Protein AF-A0A813A3A1-F1 (afdb_monomer_lite)

pLDDT: mean 85.81, std 16.16, range [47.09, 98.06]

Radius of gyration: 21.19 Å; chains: 1; bounding box: 34×48×61 Å

Structure (mmCIF, N/CA/C/O backbone):
data_AF-A0A813A3A1-F1
#
_entry.id   AF-A0A813A3A1-F1
#
loop_
_atom_site.group_PDB
_atom_site.id
_atom_site.type_symbol
_atom_site.label_atom_id
_atom_site.label_alt_id
_atom_site.label_comp_id
_atom_site.label_asym_id
_atom_site.label_entity_id
_atom_site.label_seq_id
_atom_site.pdbx_PDB_ins_code
_atom_site.Cartn_x
_atom_site.Cartn_y
_atom_site.Cartn_z
_atom_site.occupancy
_atom_site.B_iso_or_equiv
_atom_site.auth_seq_id
_atom_site.auth_comp_id
_atom_site.auth_asym_id
_atom_site.auth_atom_id
_atom_site.pdbx_PDB_model_num
ATOM 1 N N . MET A 1 1 ? -6.107 35.444 -30.330 1.00 49.88 1 MET A N 1
ATOM 2 C CA . MET A 1 1 ? -5.373 34.541 -29.421 1.00 49.88 1 MET A CA 1
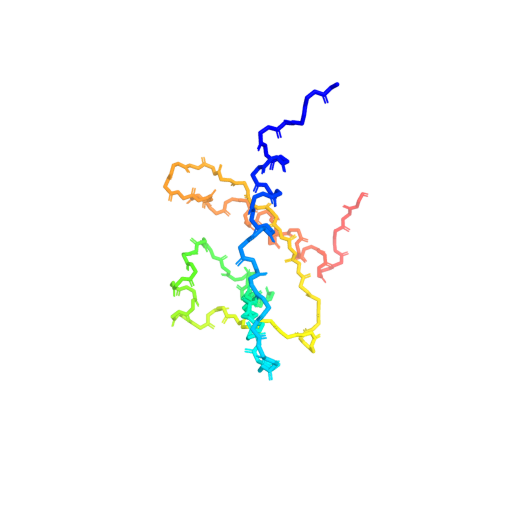ATOM 3 C C . MET A 1 1 ? -5.001 33.313 -30.220 1.00 49.88 1 MET A C 1
ATOM 5 O O . MET A 1 1 ? -5.888 32.550 -30.584 1.00 49.88 1 MET A O 1
ATOM 9 N N . ASP A 1 2 ? -3.729 33.188 -30.587 1.00 56.69 2 ASP A N 1
ATOM 10 C CA . ASP A 1 2 ? -3.245 32.042 -31.353 1.00 56.69 2 ASP A CA 1
ATOM 11 C C . ASP A 1 2 ? -3.353 30.757 -30.529 1.00 56.69 2 ASP A C 1
ATOM 13 O O . ASP A 1 2 ? -3.034 30.733 -29.341 1.00 56.69 2 ASP A O 1
ATOM 17 N N . SER A 1 3 ? -3.843 29.686 -31.156 1.00 62.81 3 SER A N 1
ATOM 18 C CA . SER A 1 3 ? -3.982 28.377 -30.520 1.00 62.81 3 SER A CA 1
ATOM 19 C C . SER A 1 3 ? -2.624 27.862 -30.039 1.00 62.81 3 SER A C 1
ATOM 21 O O . SER A 1 3 ? -1.687 27.725 -30.831 1.00 62.81 3 SER A O 1
ATOM 23 N N . VAL A 1 4 ? -2.526 27.572 -28.738 1.00 81.12 4 VAL A N 1
ATOM 24 C CA . VAL A 1 4 ? -1.315 27.031 -28.105 1.00 81.12 4 VAL A CA 1
ATOM 25 C C . VAL A 1 4 ? -0.850 25.745 -28.806 1.00 81.12 4 VAL A C 1
ATOM 27 O O . VAL A 1 4 ? -1.691 24.970 -29.280 1.00 81.12 4 VAL A O 1
ATOM 30 N N . PRO A 1 5 ? 0.470 25.477 -28.857 1.00 78.25 5 PRO A N 1
ATOM 31 C CA . PRO A 1 5 ? 1.050 24.361 -29.614 1.00 78.25 5 PRO A CA 1
ATOM 32 C C . PRO A 1 5 ? 0.387 23.002 -29.346 1.00 78.25 5 PRO A C 1
ATOM 34 O O . PRO A 1 5 ? 0.192 22.207 -30.263 1.00 78.25 5 PRO A O 1
ATOM 37 N N . LEU A 1 6 ? -0.047 22.779 -28.105 1.00 65.88 6 LEU A N 1
ATOM 38 C CA . LEU A 1 6 ? -0.701 21.550 -27.656 1.00 65.88 6 LEU A CA 1
ATOM 39 C C . LEU A 1 6 ? -2.085 21.337 -28.295 1.00 65.88 6 LEU A C 1
ATOM 41 O O . LEU A 1 6 ? -2.429 20.223 -28.683 1.00 65.88 6 LEU A O 1
ATOM 45 N N . VAL A 1 7 ? -2.852 22.412 -28.496 1.00 80.50 7 VAL A N 1
ATOM 46 C CA . VAL A 1 7 ? -4.153 22.364 -29.188 1.00 80.50 7 VAL A CA 1
ATOM 47 C C . VAL A 1 7 ? -3.960 22.064 -30.675 1.00 80.50 7 VAL A C 1
ATOM 49 O O . VAL A 1 7 ? -4.738 21.312 -31.262 1.00 80.50 7 VAL A O 1
ATOM 52 N N . ARG A 1 8 ? -2.896 22.599 -31.287 1.00 79.75 8 ARG A N 1
ATOM 53 C CA . ARG A 1 8 ? -2.551 22.308 -32.688 1.00 79.75 8 ARG A CA 1
ATOM 54 C C . ARG A 1 8 ? -2.130 20.852 -32.876 1.00 79.75 8 ARG A C 1
ATOM 56 O O . ARG A 1 8 ? -2.555 20.229 -33.845 1.00 79.75 8 ARG A O 1
ATOM 63 N N . PHE A 1 9 ? -1.358 20.308 -31.937 1.00 77.19 9 PHE A N 1
ATOM 64 C CA . PHE A 1 9 ? -0.952 18.904 -31.948 1.00 77.19 9 PHE A CA 1
ATOM 65 C C . PHE A 1 9 ? -2.149 17.959 -31.756 1.00 77.19 9 PHE A C 1
ATOM 67 O O . PHE A 1 9 ? -2.351 17.045 -32.547 1.00 77.19 9 PHE A O 1
ATOM 74 N N . ALA A 1 10 ? -3.035 18.227 -30.792 1.00 75.88 10 ALA A N 1
ATOM 75 C CA . ALA A 1 10 ? -4.251 17.428 -30.612 1.00 75.88 10 ALA A CA 1
ATOM 76 C C . ALA A 1 10 ? -5.174 17.455 -31.850 1.00 75.88 10 ALA A C 1
ATOM 78 O O . ALA A 1 10 ? -5.829 16.462 -32.172 1.00 75.88 10 ALA A O 1
ATOM 79 N N . ALA A 1 11 ? -5.218 18.581 -32.570 1.00 77.12 11 ALA A N 1
ATOM 80 C CA . ALA A 1 11 ? -5.985 18.712 -33.805 1.00 77.12 11 ALA A CA 1
ATOM 81 C C . ALA A 1 11 ? -5.353 17.970 -34.998 1.00 77.12 11 ALA A C 1
ATOM 83 O O . ALA A 1 11 ? -6.091 17.491 -35.862 1.00 77.12 11 ALA A O 1
ATOM 84 N N . SER A 1 12 ? -4.021 17.845 -35.061 1.00 79.06 12 SER A N 1
ATOM 85 C CA . SER A 1 12 ? -3.357 17.100 -36.140 1.00 79.06 12 SER A CA 1
ATOM 86 C C . SER A 1 12 ? -3.589 15.591 -36.030 1.00 79.06 12 SER A C 1
ATOM 88 O O . SER A 1 12 ? -3.755 14.935 -37.056 1.00 79.06 12 SER A O 1
ATOM 90 N N . LEU A 1 13 ? -3.722 15.055 -34.811 1.00 72.62 13 LEU A N 1
ATOM 91 C CA . LEU A 1 13 ? -4.012 13.634 -34.573 1.00 72.62 13 LEU A CA 1
ATOM 92 C C . LEU A 1 13 ? -5.376 13.189 -35.129 1.00 72.62 13 LEU A C 1
ATOM 94 O O . LEU A 1 13 ? -5.526 12.045 -35.545 1.00 72.62 13 LEU A O 1
ATOM 98 N N . ARG A 1 14 ? -6.365 14.093 -35.210 1.00 65.75 14 ARG A N 1
ATOM 99 C CA . ARG A 1 14 ? -7.701 13.778 -35.758 1.00 65.75 14 ARG A CA 1
ATOM 100 C C . ARG A 1 14 ? -7.734 13.669 -37.285 1.00 65.75 14 ARG A C 1
ATOM 102 O O . ARG A 1 14 ? -8.690 13.131 -37.829 1.00 65.75 14 ARG A O 1
ATOM 109 N N . LYS A 1 15 ? -6.728 14.197 -37.993 1.00 58.72 15 LYS A N 1
ATOM 110 C CA . LYS A 1 15 ? -6.712 14.235 -39.468 1.00 58.72 15 LYS A CA 1
ATOM 111 C C . LYS A 1 15 ? -6.222 12.942 -40.126 1.00 58.72 15 LYS A C 1
ATOM 113 O O . LYS A 1 15 ? -6.370 12.811 -41.336 1.00 58.72 15 LYS A O 1
ATOM 118 N N . HIS A 1 16 ? -5.683 11.993 -39.360 1.00 54.03 16 HIS A N 1
ATOM 119 C CA . HIS A 1 16 ? -5.205 10.704 -39.880 1.00 54.03 16 HIS A CA 1
ATOM 120 C C . HIS A 1 16 ? -6.206 9.547 -39.737 1.00 54.03 16 HIS A C 1
ATOM 122 O O . HIS A 1 16 ? -5.875 8.407 -40.050 1.00 54.03 16 HIS A O 1
ATOM 128 N N . SER A 1 17 ? -7.445 9.818 -39.328 1.00 53.56 17 SER A N 1
ATOM 129 C CA . SER A 1 17 ? -8.516 8.818 -39.295 1.00 53.56 17 SER A CA 1
ATOM 130 C C . SER A 1 17 ? -9.179 8.714 -40.676 1.00 53.56 17 SER A C 1
ATOM 132 O O . SER A 1 17 ? -10.176 9.382 -40.945 1.00 53.56 17 SER A O 1
ATOM 134 N N . SER A 1 18 ? -8.615 7.929 -41.597 1.00 53.84 18 SER A N 1
ATOM 135 C CA . SER A 1 18 ? -9.326 7.561 -42.833 1.00 53.84 18 SER A CA 1
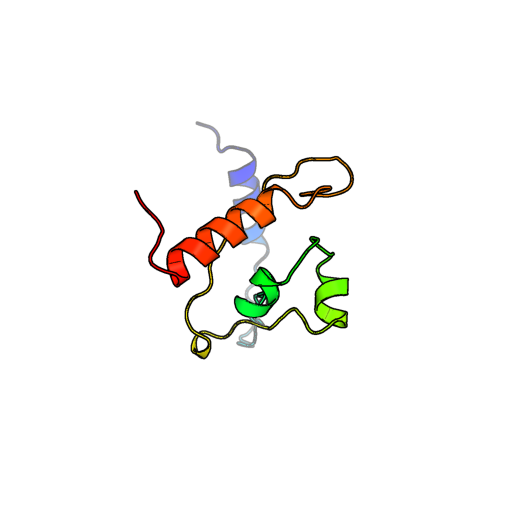ATOM 136 C C . SER A 1 18 ? -10.557 6.693 -42.510 1.00 53.84 18 SER A C 1
ATOM 138 O O . SER A 1 18 ? -10.523 5.945 -41.531 1.00 53.84 18 SER A O 1
ATOM 140 N N . PRO A 1 19 ? -11.646 6.763 -43.303 1.00 54.69 19 PRO A N 1
ATOM 141 C CA . PRO A 1 19 ? -12.834 5.950 -43.079 1.00 54.69 19 PRO A CA 1
ATOM 142 C C . PRO A 1 19 ? -12.580 4.542 -43.622 1.00 54.69 19 PRO A C 1
ATOM 144 O O . PRO A 1 19 ? -12.701 4.293 -44.821 1.00 54.69 19 PRO A O 1
ATOM 147 N N . THR A 1 20 ? -12.194 3.626 -42.742 1.00 48.28 20 THR A N 1
ATOM 148 C CA . THR A 1 20 ? -12.069 2.207 -43.074 1.00 48.28 20 THR A CA 1
ATOM 149 C C . THR A 1 20 ? -13.380 1.503 -42.738 1.00 48.28 20 THR A C 1
ATOM 151 O O . THR A 1 20 ? -13.941 1.697 -41.661 1.00 48.28 20 THR A O 1
ATOM 154 N N . THR A 1 21 ? -13.870 0.724 -43.701 1.00 47.09 21 THR A N 1
ATOM 155 C CA . THR A 1 21 ? -14.980 -0.231 -43.631 1.00 47.09 21 THR A CA 1
ATOM 156 C C . THR A 1 21 ? -15.120 -0.869 -42.250 1.00 47.09 21 THR A C 1
ATOM 158 O O . THR A 1 21 ? -14.136 -1.316 -41.670 1.00 47.09 21 THR A O 1
ATOM 161 N N . SER A 1 22 ? -16.354 -0.900 -41.748 1.00 52.84 22 SER A N 1
ATOM 162 C CA . SER A 1 22 ? -16.753 -1.381 -40.426 1.00 52.84 22 SER A CA 1
ATOM 163 C C . SER A 1 22 ? -16.284 -2.810 -40.134 1.00 52.84 22 SER A C 1
ATOM 165 O O . SER A 1 22 ? -17.003 -3.770 -40.406 1.00 52.84 22 SER A O 1
ATOM 167 N N . ASP A 1 23 ? -15.113 -2.933 -39.524 1.00 48.88 23 ASP A N 1
ATOM 168 C CA . ASP A 1 23 ? -14.845 -3.979 -38.551 1.00 48.88 23 ASP A CA 1
ATOM 169 C C . ASP A 1 23 ? -14.964 -3.329 -37.167 1.00 48.88 23 ASP A C 1
ATOM 171 O O . ASP A 1 23 ? -14.161 -2.477 -36.785 1.00 48.88 23 ASP A O 1
ATOM 175 N N . ASN A 1 24 ? -16.044 -3.637 -36.448 1.00 50.59 24 ASN A N 1
ATOM 176 C CA . ASN A 1 24 ? -16.378 -3.011 -35.163 1.00 50.59 24 ASN A CA 1
ATOM 177 C C . ASN A 1 24 ? -15.507 -3.540 -34.003 1.00 50.59 24 ASN A C 1
ATOM 179 O O . ASN A 1 24 ? -15.844 -3.349 -32.838 1.00 50.59 24 ASN A O 1
ATOM 183 N N . SER A 1 25 ? -14.385 -4.200 -34.297 1.00 53.59 25 SER A N 1
ATOM 184 C CA . SER A 1 25 ? -13.376 -4.597 -33.318 1.00 53.59 25 SER A CA 1
ATOM 185 C C . SER A 1 25 ? -12.193 -3.626 -33.310 1.00 53.59 25 SER A C 1
ATOM 187 O O . SER A 1 25 ? -11.033 -4.043 -33.352 1.00 53.59 25 SER A O 1
ATOM 189 N N . LEU A 1 26 ? -12.457 -2.316 -33.223 1.00 54.25 26 LEU A N 1
ATOM 190 C CA . LEU A 1 26 ? -11.464 -1.396 -32.664 1.00 54.25 26 LEU A CA 1
ATOM 191 C C . LEU A 1 26 ? -11.266 -1.828 -31.210 1.00 54.25 26 LEU A C 1
ATOM 193 O O . LEU A 1 26 ? -11.998 -1.388 -30.326 1.00 54.25 26 LEU A O 1
ATOM 197 N N . GLY A 1 27 ? -10.360 -2.788 -31.011 1.00 52.00 27 GLY A N 1
ATOM 198 C CA . GLY A 1 27 ? -10.084 -3.423 -29.737 1.00 52.00 27 GLY A CA 1
ATOM 199 C C . GLY A 1 27 ? -9.879 -2.340 -28.699 1.00 52.00 27 GLY A C 1
ATOM 200 O O . GLY A 1 27 ? -8.901 -1.597 -28.748 1.00 52.00 27 GLY A O 1
ATOM 201 N N . HIS A 1 28 ? -10.850 -2.205 -27.801 1.00 56.78 28 HIS A N 1
ATOM 202 C CA . HIS A 1 28 ? -10.699 -1.380 -26.623 1.00 56.78 28 HIS A CA 1
ATOM 203 C C . HIS A 1 28 ? -9.628 -2.089 -25.800 1.00 56.78 28 HIS A C 1
ATOM 205 O O . HIS A 1 28 ? -9.923 -3.051 -25.097 1.00 56.78 28 HIS A O 1
ATOM 211 N N . THR A 1 29 ? -8.363 -1.707 -25.979 1.00 56.12 29 THR A N 1
ATOM 212 C CA . THR A 1 29 ? -7.279 -2.220 -25.146 1.00 56.12 29 THR A CA 1
ATOM 213 C C . THR A 1 29 ? -7.513 -1.657 -23.755 1.00 56.12 29 THR A C 1
ATOM 215 O O . THR A 1 29 ? -7.117 -0.536 -23.441 1.00 56.12 29 THR A O 1
ATOM 218 N N . THR A 1 30 ? -8.258 -2.398 -22.945 1.00 77.25 30 THR A N 1
ATOM 219 C CA . THR A 1 30 ? -8.476 -2.079 -21.543 1.00 77.25 30 THR A CA 1
ATOM 220 C C . THR A 1 30 ? -7.177 -2.361 -20.809 1.00 77.25 30 THR A C 1
ATOM 222 O O . THR A 1 30 ? -6.690 -3.492 -20.814 1.00 77.25 30 THR A O 1
ATOM 225 N N . PHE A 1 31 ? -6.596 -1.332 -20.199 1.00 84.50 31 PHE A N 1
ATOM 226 C CA . PHE A 1 31 ? -5.507 -1.530 -19.254 1.00 84.50 31 PHE A CA 1
ATOM 227 C C . PHE A 1 31 ? -6.106 -2.043 -17.953 1.00 84.50 31 PHE A C 1
ATOM 229 O O . PHE A 1 31 ? -6.984 -1.403 -17.373 1.00 84.50 31 PHE A O 1
ATOM 236 N N . VAL A 1 32 ? -5.647 -3.213 -17.526 1.00 91.56 32 VAL A N 1
ATOM 237 C CA . VAL A 1 32 ? -6.074 -3.804 -16.264 1.00 91.56 32 VAL A CA 1
ATOM 238 C C . VAL A 1 32 ? -5.560 -2.939 -15.117 1.00 91.56 32 VAL A C 1
ATOM 240 O O . VAL A 1 32 ? -4.396 -2.535 -15.100 1.00 91.56 32 VAL A O 1
ATOM 243 N N . MET A 1 33 ? -6.432 -2.649 -14.154 1.00 94.81 33 MET A N 1
ATOM 244 C CA . MET A 1 33 ? -6.027 -2.001 -12.915 1.00 94.81 33 MET A CA 1
ATOM 245 C C . MET A 1 33 ? -5.556 -3.070 -11.934 1.00 94.81 33 MET A C 1
ATOM 247 O O . MET A 1 33 ? -6.360 -3.849 -11.432 1.00 94.81 33 MET A O 1
ATOM 251 N N . TYR A 1 34 ? -4.263 -3.089 -11.635 1.00 96.62 34 TYR A N 1
ATOM 252 C CA . TYR A 1 34 ? -3.725 -3.922 -10.567 1.00 96.62 34 TYR A CA 1
ATOM 253 C C . TYR A 1 34 ? -3.820 -3.198 -9.226 1.00 96.62 34 TYR A C 1
ATOM 255 O O . TYR A 1 34 ? -3.544 -2.003 -9.118 1.00 96.62 34 TYR A O 1
ATOM 263 N N . THR A 1 35 ? -4.211 -3.934 -8.192 1.00 97.12 35 THR A N 1
ATOM 264 C CA . THR A 1 35 ? -4.323 -3.441 -6.816 1.00 97.12 35 THR A CA 1
ATOM 265 C C . THR A 1 35 ? -3.630 -4.391 -5.849 1.00 97.12 35 THR A C 1
ATOM 267 O O . THR A 1 35 ? -3.400 -5.558 -6.162 1.00 97.12 35 THR A O 1
ATOM 270 N N . VAL A 1 36 ? -3.295 -3.885 -4.662 1.00 97.06 36 VAL A N 1
ATOM 271 C CA . VAL A 1 36 ? -2.839 -4.703 -3.535 1.00 97.06 36 VAL A CA 1
ATOM 272 C C . VAL A 1 36 ? -4.024 -4.890 -2.582 1.00 97.06 36 VAL A C 1
ATOM 274 O O . VAL A 1 36 ? -4.605 -3.884 -2.158 1.00 97.06 36 VAL A O 1
ATOM 277 N N . PRO A 1 37 ? -4.391 -6.130 -2.209 1.00 96.31 37 PRO A N 1
ATOM 278 C CA . PRO A 1 37 ? -5.405 -6.372 -1.187 1.00 96.31 37 PRO A CA 1
ATOM 279 C C . PRO A 1 37 ? -5.066 -5.661 0.128 1.00 96.31 37 PRO A C 1
ATOM 281 O O . PRO A 1 37 ? -3.906 -5.611 0.539 1.00 96.31 37 PRO A O 1
ATOM 284 N N . ALA A 1 38 ? -6.070 -5.116 0.819 1.00 94.75 38 ALA A N 1
ATOM 285 C CA . ALA A 1 38 ? -5.837 -4.295 2.009 1.00 94.75 38 ALA A CA 1
ATOM 286 C C . ALA A 1 38 ? -5.068 -5.042 3.115 1.00 94.75 38 ALA A C 1
ATOM 288 O O . ALA A 1 38 ? -4.190 -4.469 3.753 1.00 94.75 38 ALA A O 1
ATOM 289 N N . ASP A 1 39 ? -5.352 -6.325 3.338 1.00 94.62 39 ASP A N 1
ATOM 290 C CA . ASP A 1 39 ? -4.664 -7.120 4.355 1.00 94.62 39 ASP A CA 1
ATOM 291 C C . ASP A 1 39 ? -3.199 -7.414 3.981 1.00 94.62 39 ASP A C 1
ATOM 293 O O . ASP A 1 39 ? -2.342 -7.431 4.866 1.00 94.62 39 ASP A O 1
ATOM 297 N N . ALA A 1 40 ? -2.905 -7.602 2.690 1.00 96.44 40 ALA A N 1
ATOM 298 C CA . ALA A 1 40 ? -1.548 -7.709 2.167 1.00 96.44 40 ALA A CA 1
ATOM 299 C C . ALA A 1 40 ? -0.806 -6.378 2.335 1.00 96.44 40 ALA A C 1
ATOM 301 O O . ALA A 1 40 ? 0.278 -6.352 2.919 1.00 96.44 40 ALA A O 1
ATOM 302 N N . PHE A 1 41 ? -1.431 -5.263 1.940 1.00 96.75 41 PHE A N 1
ATOM 303 C CA . PHE A 1 41 ? -0.875 -3.920 2.100 1.00 96.75 41 PHE A CA 1
ATOM 304 C C . PHE A 1 41 ? -0.497 -3.622 3.555 1.00 96.75 41 PHE A C 1
ATOM 306 O O . PHE A 1 41 ? 0.589 -3.114 3.815 1.00 96.75 41 PHE A O 1
ATOM 313 N N . LEU A 1 42 ? -1.345 -3.985 4.525 1.00 96.94 42 LEU A N 1
ATOM 314 C CA . LEU A 1 42 ? -1.092 -3.752 5.955 1.00 96.94 42 LEU A CA 1
ATOM 315 C C . LEU A 1 42 ? 0.079 -4.567 6.539 1.00 96.94 42 LEU A C 1
ATOM 317 O O . LEU A 1 42 ? 0.536 -4.242 7.644 1.00 96.94 42 LEU A O 1
ATOM 321 N N . LYS A 1 43 ? 0.532 -5.608 5.826 1.00 96.19 43 LYS A N 1
ATOM 322 C CA . LYS A 1 43 ? 1.669 -6.478 6.176 1.00 96.19 43 LYS A CA 1
ATOM 323 C C . LYS A 1 43 ? 2.958 -6.109 5.431 1.00 96.19 43 LYS A C 1
ATOM 325 O O . LYS A 1 43 ? 4.009 -6.630 5.790 1.00 96.19 43 LYS A O 1
ATOM 330 N N . MET A 1 44 ? 2.894 -5.244 4.416 1.00 96.69 44 MET A N 1
ATOM 331 C CA . MET A 1 44 ? 4.079 -4.806 3.672 1.00 96.69 44 MET A CA 1
ATOM 332 C C . MET A 1 44 ? 5.047 -4.044 4.581 1.00 96.69 44 MET A C 1
ATOM 334 O O . MET A 1 44 ? 4.624 -3.306 5.474 1.00 96.69 44 MET A O 1
ATOM 338 N N . THR A 1 45 ? 6.341 -4.210 4.326 1.00 96.19 45 THR A N 1
ATOM 339 C CA . THR A 1 45 ? 7.435 -3.520 5.032 1.00 96.19 45 THR A CA 1
ATOM 340 C C . THR A 1 45 ? 8.353 -2.743 4.093 1.00 96.19 45 THR A C 1
ATOM 342 O O . THR A 1 45 ? 9.273 -2.081 4.555 1.00 96.19 45 THR A O 1
ATOM 345 N N . GLU A 1 46 ? 8.123 -2.849 2.787 1.00 94.50 46 GLU A N 1
ATOM 346 C CA . GLU A 1 46 ? 8.853 -2.162 1.725 1.00 94.50 46 GLU A CA 1
ATOM 347 C C . GLU A 1 46 ? 7.929 -1.987 0.510 1.00 94.50 46 GLU A C 1
ATOM 349 O O . GLU A 1 46 ? 6.965 -2.744 0.342 1.00 94.50 46 GLU A O 1
ATOM 354 N N . VAL A 1 47 ? 8.202 -0.986 -0.329 1.00 92.44 47 VAL A N 1
ATOM 355 C CA . VAL A 1 47 ? 7.569 -0.863 -1.650 1.00 92.44 47 VAL A CA 1
ATOM 356 C C . VAL A 1 47 ? 8.437 -1.626 -2.633 1.00 92.44 47 VAL A C 1
ATOM 358 O O . VAL A 1 47 ? 9.613 -1.324 -2.759 1.00 92.44 47 VAL A O 1
ATOM 361 N N . LYS A 1 48 ? 7.873 -2.609 -3.328 1.00 94.19 48 LYS A N 1
ATOM 362 C CA . LYS A 1 48 ? 8.581 -3.303 -4.408 1.00 94.19 48 LYS A CA 1
ATOM 363 C C . LYS A 1 48 ? 8.096 -2.827 -5.762 1.00 94.19 48 LYS A C 1
ATOM 365 O O . LYS A 1 48 ? 7.026 -2.218 -5.862 1.00 94.19 48 LYS A O 1
ATOM 370 N N . MET A 1 49 ? 8.867 -3.140 -6.797 1.00 94.44 49 MET A N 1
ATOM 371 C CA . MET A 1 49 ? 8.445 -2.885 -8.167 1.00 94.44 49 MET A CA 1
ATOM 372 C C . MET A 1 49 ? 7.199 -3.705 -8.507 1.00 94.44 49 MET A C 1
ATOM 374 O O . MET A 1 49 ? 6.933 -4.754 -7.916 1.00 94.44 49 MET A O 1
ATOM 378 N N . HIS A 1 50 ? 6.424 -3.212 -9.469 1.00 94.69 50 HIS A N 1
ATOM 379 C CA . HIS A 1 50 ? 5.180 -3.844 -9.900 1.00 94.69 50 HIS A CA 1
ATOM 380 C C . HIS A 1 50 ? 5.396 -5.314 -10.290 1.00 94.69 50 HIS A C 1
ATOM 382 O O . HIS A 1 50 ? 4.669 -6.189 -9.829 1.00 94.69 50 HIS A O 1
ATOM 388 N N . GLU A 1 51 ? 6.432 -5.591 -11.079 1.00 96.94 51 GLU A N 1
ATOM 389 C CA . GLU A 1 51 ? 6.778 -6.926 -11.567 1.00 96.94 51 GLU A CA 1
ATOM 390 C C . GLU A 1 51 ? 7.121 -7.876 -10.415 1.00 96.94 51 GLU A C 1
ATOM 392 O O . GLU A 1 51 ? 6.633 -8.999 -10.379 1.00 96.94 51 GLU A O 1
ATOM 397 N N . GLU A 1 52 ? 7.874 -7.409 -9.415 1.00 97.19 52 GLU A N 1
ATOM 398 C CA . GLU A 1 52 ? 8.210 -8.217 -8.237 1.00 97.19 52 GLU A CA 1
ATOM 399 C C . GLU A 1 52 ? 6.968 -8.576 -7.412 1.00 97.19 52 GLU A C 1
ATOM 401 O O . GLU A 1 52 ? 6.858 -9.686 -6.889 1.00 97.19 52 GLU A O 1
ATOM 406 N N . LEU A 1 53 ? 6.021 -7.642 -7.279 1.00 97.00 53 LEU A N 1
ATOM 407 C CA . LEU A 1 53 ? 4.760 -7.887 -6.578 1.00 97.00 53 LEU A CA 1
ATOM 408 C C . LEU A 1 53 ? 3.822 -8.794 -7.385 1.00 97.00 53 LEU A C 1
ATOM 410 O O . LEU A 1 53 ? 3.086 -9.578 -6.783 1.00 97.00 53 LEU A O 1
ATOM 414 N N . ALA A 1 54 ? 3.841 -8.703 -8.718 1.00 96.19 54 ALA A N 1
ATOM 415 C CA . ALA A 1 54 ? 3.109 -9.606 -9.603 1.00 96.19 54 ALA A CA 1
ATOM 416 C C . ALA A 1 54 ? 3.650 -11.039 -9.492 1.00 96.19 54 ALA A C 1
ATOM 418 O O . ALA A 1 54 ? 2.880 -11.960 -9.223 1.00 96.19 54 ALA A O 1
ATOM 419 N N . ASP A 1 55 ? 4.970 -11.211 -9.600 1.00 97.44 55 ASP A N 1
ATOM 420 C CA . ASP A 1 55 ? 5.646 -12.510 -9.497 1.00 97.44 55 ASP A CA 1
ATOM 421 C C . ASP A 1 55 ? 5.449 -13.152 -8.116 1.00 97.44 55 ASP A C 1
ATOM 423 O O . ASP A 1 55 ? 5.289 -14.368 -7.998 1.00 97.44 55 ASP A O 1
ATOM 427 N N . ALA A 1 56 ? 5.404 -12.338 -7.056 1.00 96.38 56 ALA A N 1
ATOM 428 C CA . ALA A 1 56 ? 5.110 -12.789 -5.697 1.00 96.38 56 ALA A CA 1
ATOM 429 C C . ALA A 1 56 ? 3.615 -13.075 -5.439 1.00 96.38 56 ALA A C 1
ATOM 431 O O . ALA A 1 56 ? 3.262 -13.494 -4.335 1.00 96.38 56 ALA A O 1
ATOM 432 N N . GLY A 1 57 ? 2.729 -12.829 -6.412 1.00 96.12 57 GLY A N 1
ATOM 433 C CA . GLY A 1 57 ? 1.280 -13.009 -6.271 1.00 96.12 57 GLY A CA 1
ATOM 434 C C . GLY A 1 57 ? 0.615 -12.024 -5.303 1.00 96.12 57 GLY A C 1
ATOM 435 O O . GLY A 1 57 ? -0.455 -12.311 -4.770 1.00 96.12 57 GLY A O 1
ATOM 436 N N . VAL A 1 58 ? 1.254 -10.882 -5.033 1.00 97.19 58 VAL A N 1
ATOM 437 C CA . VAL A 1 58 ? 0.731 -9.830 -4.145 1.00 97.19 58 VAL A CA 1
ATOM 438 C C . VAL A 1 58 ? -0.226 -8.901 -4.894 1.00 97.19 58 VAL A C 1
ATOM 440 O O . VAL A 1 58 ? -1.182 -8.401 -4.299 1.00 97.19 58 VAL A O 1
ATOM 443 N N . LEU A 1 59 ? 0.015 -8.661 -6.187 1.00 97.31 59 LEU A N 1
ATOM 444 C CA . LEU A 1 59 ? -0.905 -7.896 -7.027 1.00 97.31 59 LEU A CA 1
ATOM 445 C C . LEU A 1 59 ? -2.117 -8.731 -7.430 1.00 97.31 59 LEU A C 1
ATOM 447 O O . LEU A 1 59 ? -2.030 -9.933 -7.665 1.00 97.31 59 LEU A O 1
ATOM 451 N N . THR A 1 60 ? -3.261 -8.070 -7.548 1.00 96.00 60 THR A N 1
ATOM 452 C CA . THR A 1 60 ? -4.504 -8.664 -8.039 1.00 96.00 60 THR A CA 1
ATOM 453 C C . THR A 1 60 ? -5.146 -7.729 -9.053 1.00 96.00 60 THR A C 1
ATOM 455 O O . THR A 1 60 ? -5.224 -6.519 -8.821 1.00 96.00 60 THR A O 1
ATOM 458 N N . GLU A 1 61 ? -5.608 -8.286 -10.172 1.00 96.25 61 GLU A N 1
ATOM 459 C CA . GLU A 1 61 ? -6.467 -7.566 -11.111 1.00 96.25 61 GLU A CA 1
ATOM 460 C C . GLU A 1 61 ? -7.749 -7.149 -10.385 1.00 96.25 61 GLU A C 1
ATOM 462 O O . GLU A 1 61 ? -8.459 -7.985 -9.827 1.00 96.25 61 GLU A O 1
ATOM 467 N N . PHE A 1 62 ? -8.022 -5.850 -10.334 1.00 95.69 62 PHE A N 1
ATOM 468 C CA . PHE A 1 62 ? -9.193 -5.342 -9.643 1.00 95.69 62 PHE A CA 1
ATOM 469 C C . PHE A 1 62 ? -10.460 -5.599 -10.450 1.00 95.69 62 PHE A C 1
ATOM 471 O O . PHE A 1 62 ? -10.562 -5.215 -11.616 1.00 95.69 62 PHE A O 1
ATOM 478 N N . ASP A 1 63 ? -11.457 -6.143 -9.766 1.00 93.69 63 ASP A N 1
ATOM 479 C CA . ASP A 1 63 ? -12.827 -6.244 -10.239 1.00 93.69 63 ASP A CA 1
ATOM 480 C C . ASP A 1 63 ? -13.770 -5.534 -9.256 1.00 93.69 63 ASP A C 1
ATOM 482 O O . ASP A 1 63 ? -13.571 -5.571 -8.039 1.00 93.69 63 ASP A O 1
ATOM 486 N N . GLU A 1 64 ? -14.822 -4.887 -9.761 1.00 93.38 64 GLU A N 1
ATOM 487 C CA . GLU A 1 64 ? -15.754 -4.121 -8.923 1.00 93.38 64 GLU A CA 1
ATOM 488 C C . GLU A 1 64 ? -16.502 -4.988 -7.893 1.00 93.38 64 GLU A C 1
ATOM 490 O O . GLU A 1 64 ? -16.927 -4.477 -6.852 1.00 93.38 64 GLU A O 1
ATOM 495 N N . SER A 1 65 ? -16.619 -6.304 -8.117 1.00 95.31 65 SER A N 1
ATOM 496 C CA . SER A 1 65 ? -17.179 -7.239 -7.132 1.00 95.31 65 SER A CA 1
ATOM 497 C C . SER A 1 65 ? -16.304 -7.405 -5.884 1.00 95.31 65 SER A C 1
ATOM 499 O O . SER A 1 65 ? -16.810 -7.820 -4.840 1.00 95.31 65 SER A O 1
ATOM 501 N N . MET A 1 66 ? -15.021 -7.024 -5.944 1.00 94.62 66 MET A N 1
ATOM 502 C CA . MET A 1 66 ? -14.104 -7.048 -4.798 1.00 94.62 66 MET A CA 1
ATOM 503 C C . MET A 1 66 ? -14.373 -5.915 -3.795 1.00 94.62 66 MET A C 1
ATOM 505 O O . MET A 1 66 ? -13.863 -5.944 -2.674 1.00 94.62 66 MET A O 1
ATOM 509 N N . GLY A 1 67 ? -15.173 -4.911 -4.174 1.00 94.25 67 GLY A N 1
ATOM 510 C CA . GLY A 1 67 ? -15.554 -3.789 -3.321 1.00 94.25 67 GLY A CA 1
ATOM 511 C C . GLY A 1 67 ? -14.978 -2.454 -3.792 1.00 94.25 67 GLY A C 1
ATOM 512 O O . GLY A 1 67 ? -15.111 -2.074 -4.952 1.00 94.25 67 GLY A O 1
ATOM 513 N N . LYS A 1 68 ? -14.414 -1.668 -2.866 1.00 94.38 68 LYS A N 1
ATOM 514 C CA . LYS A 1 68 ? -13.882 -0.327 -3.158 1.00 94.38 68 LYS A CA 1
ATOM 515 C C . LYS A 1 68 ? -12.359 -0.341 -3.171 1.00 94.38 68 LYS A C 1
ATOM 517 O O . LYS A 1 68 ? -11.741 -0.818 -2.224 1.00 94.38 68 LYS A O 1
ATOM 522 N N . ALA A 1 69 ? -11.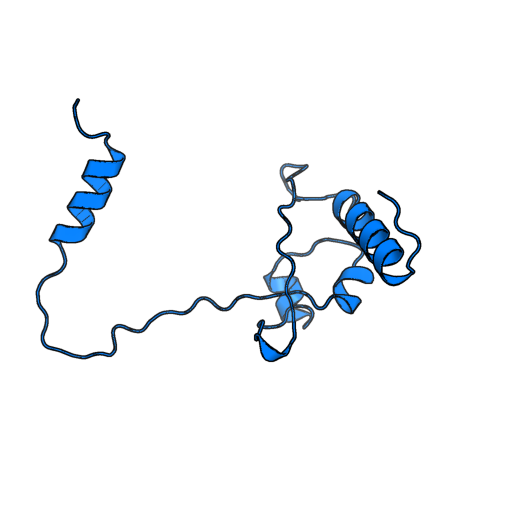775 0.250 -4.208 1.00 95.81 69 ALA A N 1
ATOM 523 C CA . ALA A 1 69 ? -10.354 0.560 -4.261 1.00 95.81 69 ALA A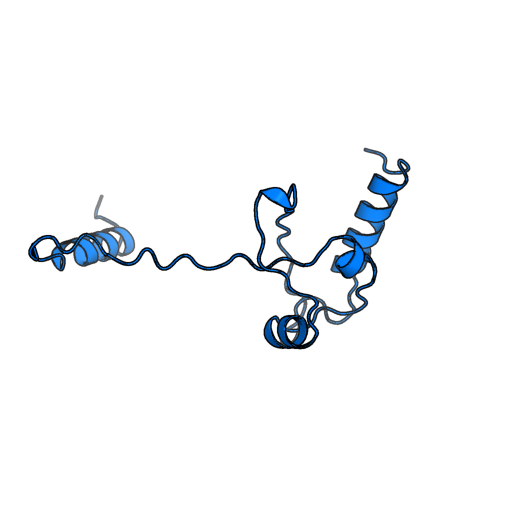 CA 1
ATOM 524 C C . ALA A 1 69 ? -10.081 1.963 -3.694 1.00 95.81 69 ALA A C 1
ATOM 526 O O . ALA A 1 69 ? -10.906 2.872 -3.819 1.00 95.81 69 ALA A O 1
ATOM 527 N N . MET A 1 70 ? -8.902 2.142 -3.099 1.00 94.81 70 MET A N 1
ATOM 528 C CA . MET A 1 70 ? -8.367 3.452 -2.734 1.00 94.81 70 MET A CA 1
ATOM 529 C C . MET A 1 70 ? -7.247 3.812 -3.703 1.00 94.81 70 MET A C 1
ATOM 531 O O . MET A 1 70 ? -6.324 3.025 -3.899 1.00 94.81 70 MET A O 1
ATOM 535 N N . PHE A 1 71 ? -7.308 5.011 -4.276 1.00 94.94 71 PHE A N 1
ATOM 536 C CA . PHE A 1 71 ? -6.188 5.584 -5.012 1.00 94.94 71 PHE A CA 1
ATOM 537 C C . PHE A 1 71 ? -5.388 6.493 -4.078 1.00 94.94 71 PHE A C 1
ATOM 539 O O . PHE A 1 71 ? -5.947 7.411 -3.476 1.00 94.94 71 PHE A O 1
ATOM 546 N N . VAL A 1 72 ? -4.086 6.240 -3.962 1.00 93.44 72 VAL A N 1
ATOM 547 C CA . VAL A 1 72 ? -3.177 6.998 -3.096 1.00 93.44 72 VAL A CA 1
ATOM 548 C C . VAL A 1 72 ? -2.043 7.545 -3.949 1.00 93.44 72 VAL A C 1
ATOM 550 O O . VAL A 1 72 ? -1.243 6.786 -4.489 1.00 93.44 72 VAL A O 1
ATOM 553 N N . SER A 1 73 ? -1.956 8.871 -4.052 1.00 92.31 73 SER A N 1
ATOM 554 C CA . SER A 1 73 ? -0.789 9.517 -4.649 1.00 92.31 73 SER A CA 1
ATOM 555 C C . SER A 1 73 ? 0.364 9.471 -3.650 1.00 92.31 73 SER A C 1
ATOM 557 O O . SER A 1 73 ? 0.257 10.015 -2.553 1.00 92.31 73 SER A O 1
ATOM 559 N N . HIS A 1 74 ? 1.459 8.829 -4.033 1.00 90.12 74 HIS A N 1
ATOM 560 C CA . HIS A 1 74 ? 2.635 8.628 -3.196 1.00 90.12 74 HIS A CA 1
ATOM 561 C C . HIS A 1 74 ? 3.762 9.575 -3.630 1.00 90.12 74 HIS A C 1
ATOM 563 O O . HIS A 1 74 ? 4.030 9.707 -4.826 1.00 90.12 74 HIS A O 1
ATOM 569 N N . GLN A 1 75 ? 4.386 10.279 -2.683 1.00 94.44 75 GLN A N 1
ATOM 570 C CA . GLN A 1 75 ? 5.435 11.245 -3.005 1.00 94.44 75 GLN A CA 1
ATOM 571 C C . GLN A 1 75 ? 6.776 10.530 -3.158 1.00 94.44 75 GLN A C 1
ATOM 573 O O . GLN A 1 75 ? 7.198 9.809 -2.265 1.00 94.44 75 GLN A O 1
ATOM 578 N N . TRP A 1 76 ? 7.487 10.832 -4.241 1.00 95.19 76 TRP A N 1
ATOM 579 C CA . TRP A 1 76 ? 8.828 10.314 -4.496 1.00 95.19 76 TRP A CA 1
ATOM 580 C C . TRP A 1 76 ? 9.876 11.019 -3.612 1.00 95.19 76 TRP A C 1
ATOM 582 O O . TRP A 1 76 ? 10.029 12.239 -3.698 1.00 95.19 76 TRP A O 1
ATOM 592 N N . LEU A 1 77 ? 10.570 10.275 -2.741 1.00 95.00 77 LEU A N 1
ATOM 593 C CA . LEU A 1 77 ? 11.501 10.828 -1.742 1.00 95.00 77 LEU A CA 1
ATOM 594 C C . LEU A 1 77 ? 12.986 10.785 -2.125 1.00 95.00 77 LEU A C 1
ATOM 596 O O . LEU A 1 77 ? 13.771 11.534 -1.548 1.00 95.00 77 LEU A O 1
ATOM 600 N N . SER A 1 78 ? 13.400 9.926 -3.056 1.00 94.00 78 SER A N 1
ATOM 601 C CA . SER A 1 78 ? 14.818 9.769 -3.418 1.00 94.00 78 SER A CA 1
ATOM 602 C C . SER A 1 78 ? 15.000 9.493 -4.905 1.00 94.00 78 SER A C 1
ATOM 604 O O . SER A 1 78 ? 14.043 9.158 -5.575 1.00 94.00 78 SER A O 1
ATOM 606 N N . GLU A 1 79 ? 16.210 9.584 -5.454 1.00 94.31 79 GLU A N 1
ATOM 607 C CA . GLU A 1 79 ? 16.424 9.304 -6.885 1.00 94.31 79 GLU A CA 1
ATOM 608 C C . GLU A 1 79 ? 16.106 7.850 -7.269 1.00 94.31 79 GLU A C 1
ATOM 610 O O . GLU A 1 79 ? 15.566 7.600 -8.343 1.00 94.31 79 GLU A O 1
ATOM 615 N N . ALA A 1 80 ? 16.412 6.897 -6.385 1.00 93.50 80 ALA A N 1
ATOM 616 C CA . ALA A 1 80 ? 16.333 5.470 -6.688 1.00 93.50 80 ALA A CA 1
ATOM 617 C C . ALA A 1 80 ? 15.010 4.816 -6.265 1.00 93.50 80 ALA A C 1
ATOM 619 O O . ALA A 1 80 ? 14.588 3.840 -6.881 1.00 93.50 80 ALA A O 1
ATOM 620 N N . HIS A 1 81 ? 14.369 5.319 -5.207 1.00 94.38 81 HIS A N 1
ATOM 621 C CA . HIS A 1 81 ? 13.219 4.657 -4.594 1.00 94.38 81 HIS A CA 1
ATOM 622 C C . HIS A 1 81 ? 12.182 5.667 -4.073 1.00 94.38 81 HIS A C 1
ATOM 624 O O . HIS A 1 81 ? 12.570 6.675 -3.466 1.00 94.38 81 HIS A O 1
ATOM 630 N N . PRO A 1 82 ? 10.871 5.418 -4.263 1.00 93.25 82 PRO A N 1
ATOM 631 C CA . PRO A 1 82 ? 9.833 6.367 -3.871 1.00 93.25 82 PRO A CA 1
ATOM 632 C C . PRO A 1 82 ? 9.743 6.583 -2.355 1.00 93.25 82 PRO A C 1
ATOM 634 O O . PRO A 1 82 ? 9.550 7.713 -1.921 1.00 93.25 82 PRO A O 1
ATOM 637 N N . ASP A 1 83 ? 9.948 5.531 -1.560 1.00 96.06 83 ASP A N 1
ATOM 638 C CA . ASP A 1 83 ? 9.897 5.565 -0.090 1.00 96.06 83 ASP A CA 1
ATOM 639 C C . ASP A 1 83 ? 10.986 4.658 0.495 1.00 96.06 83 ASP A C 1
ATOM 641 O O . ASP A 1 83 ? 10.707 3.517 0.862 1.00 96.06 83 ASP A O 1
ATOM 645 N N . PRO A 1 84 ? 12.263 5.085 0.438 1.00 95.50 84 PRO A N 1
ATOM 646 C CA . PRO A 1 84 ? 13.420 4.226 0.722 1.00 95.50 84 PRO A CA 1
ATOM 647 C C . PRO A 1 84 ? 13.411 3.650 2.142 1.00 95.50 84 PRO A C 1
ATOM 649 O O . PRO A 1 84 ? 13.913 2.552 2.354 1.00 95.50 84 PRO A O 1
ATOM 652 N N . ASP A 1 85 ? 12.794 4.362 3.086 1.00 95.75 85 ASP A N 1
ATOM 653 C CA . ASP A 1 85 ? 12.703 3.967 4.493 1.00 95.75 85 ASP A CA 1
ATOM 654 C C . ASP A 1 85 ? 11.297 3.466 4.883 1.00 95.75 85 ASP A C 1
ATOM 656 O O . ASP A 1 85 ? 11.014 3.269 6.066 1.00 95.75 85 ASP A O 1
ATOM 660 N N . PHE A 1 86 ? 10.397 3.293 3.904 1.00 96.94 86 PHE A N 1
ATOM 661 C CA . PHE A 1 86 ? 9.004 2.860 4.084 1.00 96.94 86 PHE A CA 1
ATOM 662 C C . PHE A 1 86 ? 8.185 3.724 5.068 1.00 96.94 86 PHE A C 1
ATOM 664 O O . PHE A 1 86 ? 7.205 3.276 5.668 1.00 96.94 86 PHE A O 1
ATOM 671 N N . GLN A 1 87 ? 8.581 4.980 5.275 1.00 96.56 87 GLN A N 1
ATOM 672 C CA . GLN A 1 87 ? 7.993 5.840 6.299 1.00 96.56 87 GLN A CA 1
ATOM 673 C C . GLN A 1 87 ? 6.610 6.344 5.888 1.00 96.56 87 GLN A C 1
ATOM 675 O O . GLN A 1 87 ? 5.707 6.409 6.725 1.00 96.56 87 GLN A O 1
ATOM 680 N N . GLN A 1 88 ? 6.405 6.677 4.611 1.00 96.06 88 GLN A N 1
ATOM 681 C CA . GLN A 1 88 ? 5.125 7.225 4.161 1.00 96.06 88 GLN A CA 1
ATOM 682 C C . GLN A 1 88 ? 4.034 6.160 4.158 1.00 96.06 88 GLN A C 1
ATOM 684 O O . GLN A 1 88 ? 2.934 6.391 4.670 1.00 96.06 88 GLN A O 1
ATOM 689 N N . LEU A 1 89 ? 4.325 4.977 3.610 1.00 96.56 89 LEU A N 1
ATOM 690 C CA . LEU A 1 89 ? 3.339 3.900 3.619 1.00 96.56 89 LEU A CA 1
ATOM 691 C C . LEU A 1 89 ? 3.102 3.354 5.019 1.00 96.56 89 LEU A C 1
ATOM 693 O O . LEU A 1 89 ? 1.966 2.998 5.328 1.00 96.56 89 LEU A O 1
ATOM 697 N N . LYS A 1 90 ? 4.106 3.370 5.899 1.00 97.75 90 LYS A N 1
ATOM 698 C CA . LYS A 1 90 ? 3.904 3.068 7.317 1.00 97.75 90 LYS A CA 1
ATOM 699 C C . LYS A 1 90 ? 2.898 4.023 7.970 1.00 97.75 90 LYS A C 1
ATOM 701 O O . LYS A 1 90 ? 1.986 3.558 8.652 1.00 97.75 90 LYS A O 1
ATOM 706 N N . VAL A 1 91 ? 2.998 5.328 7.709 1.00 97.06 91 VAL A N 1
ATOM 707 C CA . VAL A 1 91 ? 2.014 6.316 8.191 1.00 97.06 91 VAL A CA 1
ATOM 708 C C . VAL A 1 91 ? 0.610 6.003 7.664 1.00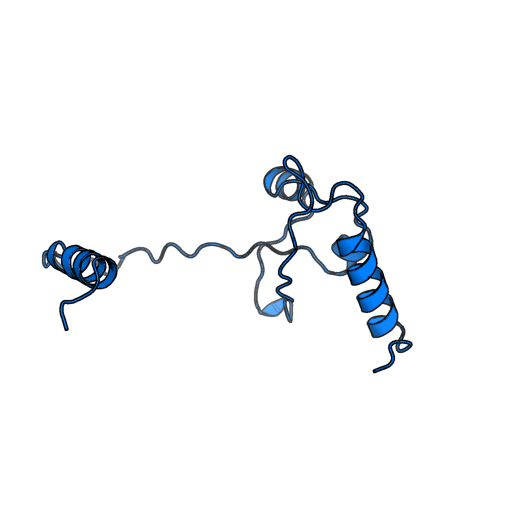 97.06 91 VAL A C 1
ATOM 710 O O . VAL A 1 91 ? -0.350 6.002 8.438 1.00 97.06 91 VAL A O 1
ATOM 713 N N . LEU A 1 92 ? 0.474 5.674 6.375 1.00 96.94 92 LEU A N 1
ATOM 714 C CA . LEU A 1 92 ? -0.816 5.277 5.804 1.00 96.94 92 LEU A CA 1
ATOM 715 C C . LEU A 1 92 ? -1.359 3.989 6.443 1.00 96.94 92 LEU A C 1
ATOM 717 O O . LEU A 1 92 ? -2.535 3.931 6.798 1.00 96.94 92 LEU A O 1
ATOM 721 N N . GLN A 1 93 ? -0.522 2.965 6.622 1.00 98.06 93 GLN A N 1
ATOM 722 C CA . GLN A 1 93 ? -0.910 1.723 7.290 1.00 98.06 93 GLN A CA 1
ATOM 723 C C . GLN A 1 93 ? -1.427 1.989 8.703 1.00 98.06 93 GLN A C 1
ATOM 725 O O . GLN A 1 93 ? -2.437 1.411 9.096 1.00 98.06 93 GLN A O 1
ATOM 730 N N . ASP A 1 94 ? -0.751 2.843 9.470 1.00 97.38 94 ASP A N 1
ATOM 731 C CA . ASP A 1 94 ? -1.147 3.159 10.841 1.00 97.38 94 ASP A CA 1
ATOM 732 C C . ASP A 1 94 ? -2.475 3.936 10.869 1.00 97.38 94 ASP A C 1
ATOM 734 O O . ASP A 1 94 ? -3.352 3.626 11.678 1.00 97.38 94 ASP A O 1
ATOM 738 N N . ALA A 1 95 ? -2.695 4.858 9.925 1.00 96.19 95 ALA A N 1
ATOM 739 C CA . ALA A 1 95 ? -3.985 5.529 9.756 1.00 96.19 95 ALA A CA 1
ATOM 740 C C . ALA A 1 95 ? -5.117 4.540 9.419 1.00 96.19 95 ALA A C 1
ATOM 742 O O . ALA A 1 95 ? -6.166 4.558 10.065 1.00 96.19 95 ALA A O 1
ATOM 743 N N . LEU A 1 96 ? -4.899 3.633 8.462 1.00 96.19 96 LEU A N 1
ATOM 744 C CA . LEU A 1 96 ? -5.880 2.610 8.085 1.00 96.19 96 LEU A CA 1
ATOM 745 C C . LEU A 1 96 ? -6.161 1.633 9.237 1.00 96.19 96 LEU A C 1
ATOM 747 O O . LEU A 1 96 ? -7.320 1.304 9.484 1.00 96.19 96 LEU A O 1
ATOM 751 N N . LYS A 1 97 ? -5.133 1.224 9.993 1.00 96.75 97 LYS A N 1
ATOM 752 C CA . LYS A 1 97 ? -5.283 0.398 11.206 1.00 96.75 97 LYS A CA 1
ATOM 753 C C . LYS A 1 97 ? -6.146 1.102 12.251 1.00 96.75 97 LYS A C 1
ATOM 755 O O . LYS A 1 97 ? -7.047 0.478 12.804 1.00 96.75 97 LYS A O 1
ATOM 760 N N . ASN A 1 98 ? -5.927 2.397 12.475 1.00 96.94 98 ASN A N 1
ATOM 761 C CA . ASN A 1 98 ? -6.734 3.187 13.406 1.00 96.94 98 ASN A CA 1
ATOM 762 C C . ASN A 1 98 ? -8.186 3.353 12.935 1.00 96.94 98 ASN A C 1
ATOM 764 O O . ASN A 1 98 ? -9.104 3.334 13.754 1.00 96.94 98 ASN A O 1
ATOM 768 N N . ILE A 1 99 ? -8.418 3.489 11.626 1.00 94.62 99 ILE A N 1
ATOM 769 C CA . ILE A 1 99 ? -9.772 3.526 11.052 1.00 94.62 99 ILE A CA 1
ATOM 770 C C . ILE A 1 99 ? -10.486 2.192 11.294 1.00 94.62 99 ILE A C 1
ATOM 772 O O . ILE A 1 99 ? -11.594 2.186 11.823 1.00 94.62 99 ILE A O 1
ATOM 776 N N . VAL A 1 100 ? -9.840 1.065 10.976 1.00 93.50 100 VAL A N 1
ATOM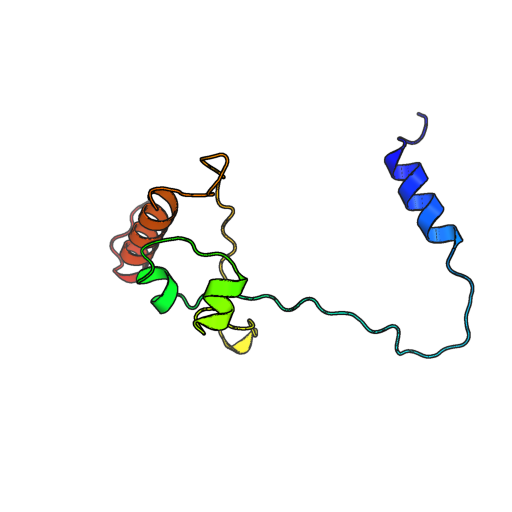 777 C CA . VAL A 1 100 ? -10.407 -0.280 11.181 1.00 93.50 100 VAL A CA 1
ATOM 778 C C . VAL A 1 100 ? -10.667 -0.565 12.663 1.00 93.50 100 VAL A C 1
ATOM 780 O O . VAL A 1 100 ? -11.685 -1.162 13.003 1.00 93.50 100 VAL A O 1
ATOM 783 N N . ALA A 1 101 ? -9.787 -0.108 13.556 1.00 96.25 101 ALA A N 1
ATOM 784 C CA . ALA A 1 101 ? -9.950 -0.256 15.002 1.00 96.25 101 ALA A CA 1
ATOM 785 C C . ALA A 1 101 ? -10.997 0.698 15.615 1.00 96.25 101 ALA A C 1
ATOM 787 O O . ALA A 1 101 ? -11.293 0.587 16.803 1.00 96.25 101 ALA A O 1
ATOM 788 N N . GLY A 1 102 ? -11.534 1.653 14.846 1.00 96.75 102 GLY A N 1
ATOM 789 C CA . GLY A 1 102 ? -12.451 2.676 15.355 1.00 96.75 102 GLY A CA 1
ATOM 790 C C . GLY A 1 102 ? -11.795 3.686 16.306 1.00 96.75 102 GLY A C 1
ATOM 791 O O . GLY A 1 102 ? -12.486 4.325 17.095 1.00 96.75 102 GLY A O 1
ATOM 792 N N . THR A 1 103 ? -10.467 3.826 16.264 1.00 97.19 103 THR A N 1
ATOM 793 C CA . THR A 1 103 ? -9.687 4.719 17.140 1.00 97.19 103 THR A CA 1
ATOM 794 C C . THR A 1 103 ? -9.244 6.011 16.453 1.00 97.19 103 THR A C 1
ATOM 796 O O . THR A 1 103 ? -8.698 6.897 17.116 1.00 97.19 103 THR A O 1
ATOM 799 N N . SER A 1 104 ? -9.474 6.133 15.142 1.00 94.69 104 SER A N 1
ATOM 800 C CA . SER A 1 104 ? -9.194 7.352 14.377 1.00 94.69 104 SER A CA 1
ATOM 801 C C . SER A 1 104 ? -10.022 8.546 14.882 1.00 94.69 104 SER A C 1
ATOM 803 O O . SER A 1 104 ? -11.179 8.389 15.273 1.00 94.69 104 SER A O 1
ATOM 805 N N . LYS A 1 105 ? -9.427 9.745 14.877 1.00 90.75 105 LYS A N 1
ATOM 806 C CA . LYS A 1 105 ? -10.050 11.010 15.304 1.00 90.75 105 LYS A CA 1
ATOM 807 C C . LYS A 1 105 ? -9.796 12.085 14.245 1.00 90.75 105 LYS A C 1
ATOM 809 O O . LYS A 1 105 ? -8.719 12.093 13.652 1.00 90.75 105 LYS A O 1
ATOM 814 N N . ILE A 1 106 ? -10.779 12.960 14.035 1.00 73.25 106 ILE A N 1
ATOM 815 C CA . ILE A 1 106 ? -10.724 14.129 13.139 1.00 73.25 106 ILE A CA 1
ATOM 816 C C . ILE A 1 106 ? -10.686 15.389 13.998 1.00 73.25 106 ILE A C 1
ATOM 818 O O . ILE A 1 106 ? -11.427 15.408 15.009 1.00 73.25 106 ILE A O 1
#

Foldseek 3Di:
DDDDPVRVVVVVVVVPDDDDDDPVPPPPPDDFDKDFPLVLLLPDQFDDDPVVCVVVVRIDRDDCVVPDDDDDDQAQDDPPGRCGRCVVSNVVSVQVVCVVVVNDDD

Organism: NCBI:txid1628268

Secondary structure (DSSP, 8-state):
-PPPHHHHHHHHHGGG-------------PPP-EE--HHHHTT--SPPPHHHHHHTT--EE--GGG-----------SSS-SSTT-HHHHHHHHHHHHHHTT----

Sequence (106 aa):
MDSVPLVRFAASLRKHSSPTTSDNSLGHTTFVMYTVPADAFLKMTEVKMHEELADAGVLTEFDESMGKAMFVSHQWLSEAHPDPDFQQLKVLQDALKNIVAGTSKI